Protein AF-A0A0G2AZ41-F1 (afdb_monomer_lite)

Secondary structure (DSSP, 8-state):
------HHHHHHHHHHHHHHT---SS---------S--PPPTTS---SEETTEE--EETTTEEEETTEEEES-SS-SSSEEESS-------SPPPPP-GGGTT-EEEEPPPTTS--EEEEEEE-TTS-EEEEEE-

Sequence (135 aa):
MRKAFSLKNLLVILAGALMLTAFSSASILRAATFDSDLVPAAANTYKIGVSAGDWQSINNLIFFASSNVGVGAPAPNQALEVNGGLRLNTNLPQPTCSALQRGTFWVAQAGGGFPDSVVVCYKNVLDQYLWAVIY

Foldseek 3Di:
DDPPDDVVVVVVVVVVVVVVVPPPDDDCPVDPPPPDDPDQDPVNPDDPADPVGDDQDDVCQWGDDPQAIEGVDSDDPDNYYYPDDDDADDPDPDDDQDPVQAQDWHWADDDPPDDIFIWGWHADPVRDTDIDTDD

Radius of gyration: 32.61 Å; chains: 1; bounding box: 58×29×115 Å

Structure (mmCIF, N/CA/C/O backbone):
data_AF-A0A0G2AZ41-F1
#
_entry.id   AF-A0A0G2AZ41-F1
#
loop_
_atom_site.group_PDB
_atom_site.id
_atom_site.type_symbol
_atom_site.label_atom_id
_atom_site.label_alt_id
_atom_site.label_comp_id
_atom_site.label_asym_id
_atom_site.label_entity_id
_atom_site.label_seq_id
_atom_site.pdbx_PDB_ins_code
_atom_site.Cartn_x
_atom_site.Cartn_y
_atom_site.Cartn_z
_atom_site.occupancy
_atom_site.B_iso_or_equiv
_atom_site.auth_seq_id
_atom_site.auth_comp_id
_atom_site.auth_asym_id
_atom_site.auth_atom_id
_atom_site.pdbx_PDB_model_num
ATOM 1 N N . MET A 1 1 ? 29.938 9.321 -89.574 1.00 42.44 1 MET A N 1
ATOM 2 C CA . MET A 1 1 ? 30.553 10.183 -88.538 1.00 42.44 1 MET A CA 1
ATOM 3 C C . MET A 1 1 ? 29.971 9.796 -87.181 1.00 42.44 1 MET A C 1
ATOM 5 O O . MET A 1 1 ? 28.819 10.108 -86.913 1.00 42.44 1 MET A O 1
ATOM 9 N N . ARG A 1 2 ? 30.697 9.011 -86.371 1.00 45.09 2 ARG A N 1
ATOM 10 C CA . ARG A 1 2 ? 30.234 8.578 -85.039 1.00 45.09 2 ARG A CA 1
ATOM 11 C C . ARG A 1 2 ? 30.506 9.717 -84.051 1.00 45.09 2 ARG A C 1
ATOM 13 O O . ARG A 1 2 ? 31.665 10.036 -83.812 1.00 45.09 2 ARG A O 1
ATOM 20 N N . LYS A 1 3 ? 29.457 10.366 -83.533 1.00 45.69 3 LYS A N 1
ATOM 21 C CA . LYS A 1 3 ? 29.582 11.378 -82.472 1.00 45.69 3 LYS A CA 1
ATOM 22 C C . LYS A 1 3 ? 30.170 10.693 -81.235 1.00 45.69 3 LYS A C 1
ATOM 24 O O . LYS A 1 3 ? 29.514 9.842 -80.642 1.00 45.69 3 LYS A O 1
ATOM 29 N N . ALA A 1 4 ? 31.412 11.023 -80.892 1.00 48.84 4 ALA A N 1
ATOM 30 C CA . ALA A 1 4 ? 32.051 10.556 -79.671 1.00 48.84 4 ALA A CA 1
ATOM 31 C C . ALA A 1 4 ? 31.279 11.116 -78.468 1.00 48.84 4 ALA A C 1
ATOM 33 O O . ALA A 1 4 ? 31.186 12.330 -78.285 1.00 48.84 4 ALA A O 1
ATOM 34 N N . PHE A 1 5 ? 30.674 10.229 -77.680 1.00 51.94 5 PHE A N 1
ATOM 35 C CA . PHE A 1 5 ? 30.021 10.585 -76.428 1.00 51.94 5 PHE A CA 1
ATOM 36 C C . PHE A 1 5 ? 31.121 10.966 -75.427 1.00 51.94 5 PHE A C 1
ATOM 38 O O . PHE A 1 5 ? 32.001 10.163 -75.130 1.00 51.94 5 PHE A O 1
ATOM 45 N N . SER A 1 6 ? 31.133 12.223 -74.984 1.00 56.72 6 SER A N 1
ATOM 46 C CA . SER A 1 6 ? 32.174 12.758 -74.100 1.00 56.72 6 SER A CA 1
ATOM 47 C C . SER A 1 6 ? 32.221 11.989 -72.777 1.00 56.72 6 SER A C 1
ATOM 49 O O . SER A 1 6 ? 31.184 11.786 -72.144 1.00 56.72 6 SER A O 1
ATOM 51 N N . LEU A 1 7 ? 33.426 11.626 -72.321 1.00 52.50 7 LEU A N 1
ATOM 52 C CA . LEU A 1 7 ? 33.680 10.951 -71.037 1.00 52.50 7 LEU A CA 1
ATOM 53 C C . LEU A 1 7 ? 33.039 11.689 -69.840 1.00 52.50 7 LEU A C 1
ATOM 55 O O . LEU A 1 7 ? 32.680 11.066 -68.845 1.00 52.50 7 LEU A O 1
ATOM 59 N N . LYS A 1 8 ? 32.832 13.010 -69.958 1.00 51.09 8 LYS A N 1
ATOM 60 C CA . LYS A 1 8 ? 32.143 13.835 -68.952 1.00 51.09 8 LYS A CA 1
ATOM 61 C C . LYS A 1 8 ? 30.660 13.471 -68.799 1.00 51.09 8 LYS A C 1
ATOM 63 O O . LYS A 1 8 ? 30.153 13.486 -67.685 1.00 51.09 8 LYS A O 1
ATOM 68 N N . ASN A 1 9 ? 29.984 13.080 -69.881 1.00 48.47 9 ASN A N 1
ATOM 69 C CA . ASN A 1 9 ? 28.581 12.651 -69.840 1.00 48.47 9 ASN A CA 1
ATOM 70 C C . ASN A 1 9 ? 28.444 11.228 -69.283 1.00 48.47 9 ASN A C 1
ATOM 72 O O . ASN A 1 9 ? 27.445 10.911 -68.646 1.00 48.47 9 ASN A O 1
ATOM 76 N N . LEU A 1 10 ? 29.462 10.384 -69.480 1.00 49.59 10 LEU A N 1
ATOM 77 C CA . LEU A 1 10 ? 29.518 9.038 -68.909 1.00 49.59 10 LEU A CA 1
ATOM 78 C C . LEU A 1 10 ? 29.688 9.082 -67.379 1.00 49.59 10 LEU A C 1
ATOM 80 O O . LEU A 1 10 ? 29.056 8.304 -66.672 1.00 49.59 10 LEU A O 1
ATOM 84 N N . LEU A 1 11 ? 30.466 10.044 -66.866 1.00 51.72 11 LEU A N 1
ATOM 85 C CA . LEU A 1 11 ? 30.670 10.241 -65.426 1.00 51.72 11 LEU A CA 1
ATOM 86 C C . LEU A 1 11 ? 29.379 10.665 -64.694 1.00 51.72 11 LEU A C 1
ATOM 88 O O . LEU A 1 11 ? 29.132 10.220 -63.577 1.00 51.72 11 LEU A O 1
ATOM 92 N N . VAL A 1 12 ? 28.531 11.481 -65.335 1.00 53.00 12 VAL A N 1
ATOM 93 C CA . VAL A 1 12 ? 27.235 11.926 -64.779 1.00 53.00 12 VAL A CA 1
ATOM 94 C C . VAL A 1 12 ? 26.206 10.790 -64.769 1.00 53.00 12 VAL A C 1
ATOM 96 O O . VAL A 1 12 ? 25.460 10.643 -63.803 1.00 53.00 12 VAL A O 1
ATOM 99 N N . ILE A 1 13 ? 26.200 9.941 -65.804 1.00 55.69 13 ILE A N 1
ATOM 100 C CA . ILE A 1 13 ? 25.320 8.763 -65.877 1.00 55.69 13 ILE A CA 1
ATOM 101 C C . ILE A 1 13 ? 25.744 7.700 -64.850 1.00 55.69 13 ILE A C 1
ATOM 103 O O . ILE A 1 13 ? 24.880 7.118 -64.197 1.00 55.69 13 ILE A O 1
ATOM 107 N N . LEU A 1 14 ? 27.053 7.488 -64.636 1.00 52.78 14 LEU A N 1
ATOM 108 C CA . LEU A 1 14 ? 27.540 6.585 -63.584 1.00 52.78 14 LEU A CA 1
ATOM 109 C C . LEU A 1 14 ? 27.262 7.119 -62.170 1.00 52.78 14 LEU A C 1
ATOM 111 O O . LEU A 1 14 ? 26.887 6.333 -61.306 1.00 52.78 14 LEU A O 1
ATOM 115 N N . ALA A 1 15 ? 27.386 8.429 -61.929 1.00 54.00 15 ALA A N 1
ATOM 116 C CA . ALA A 1 15 ? 27.053 9.026 -60.632 1.00 54.00 15 ALA A CA 1
ATOM 117 C C . ALA A 1 15 ? 25.545 8.941 -60.313 1.00 54.00 15 ALA A C 1
ATOM 119 O O . ALA A 1 15 ? 25.171 8.682 -59.170 1.00 54.00 15 ALA A O 1
ATOM 120 N N . GLY A 1 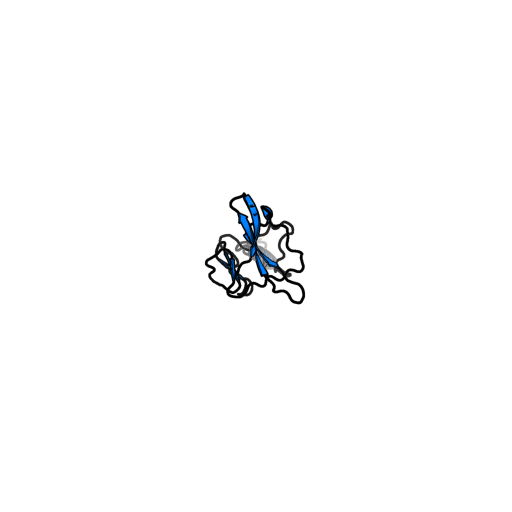16 ? 24.678 9.095 -61.324 1.00 49.00 16 GLY A N 1
ATOM 121 C CA . GLY A 1 16 ? 23.226 8.922 -61.183 1.00 49.00 16 GLY A CA 1
ATOM 122 C C . GLY A 1 16 ? 22.794 7.464 -60.979 1.00 49.00 16 GLY A C 1
ATOM 123 O O . GLY A 1 16 ? 21.893 7.197 -60.188 1.00 49.00 16 GLY A O 1
ATOM 124 N N . ALA A 1 17 ? 23.468 6.508 -61.629 1.00 50.25 17 ALA A N 1
ATOM 125 C CA . ALA A 1 17 ? 23.215 5.077 -61.445 1.00 50.25 17 ALA A CA 1
ATOM 126 C C . ALA A 1 17 ? 23.730 4.550 -60.091 1.00 50.25 17 ALA A C 1
ATOM 128 O O . ALA A 1 17 ? 23.074 3.711 -59.479 1.00 50.25 17 ALA A O 1
ATOM 129 N N . LEU A 1 18 ? 24.848 5.092 -59.586 1.00 46.53 18 LEU A N 1
ATOM 130 C CA . LEU A 1 18 ? 25.396 4.765 -58.262 1.00 46.53 18 LEU A CA 1
ATOM 131 C C . LEU A 1 18 ? 24.487 5.255 -57.116 1.00 46.53 18 LEU A C 1
ATOM 133 O O . LEU A 1 18 ? 24.434 4.632 -56.058 1.00 46.53 18 LEU A O 1
ATOM 137 N N . MET A 1 19 ? 23.720 6.326 -57.348 1.00 51.72 19 MET A N 1
ATOM 138 C CA . MET A 1 19 ? 22.670 6.811 -56.440 1.00 51.72 19 MET A CA 1
ATOM 139 C C . MET A 1 19 ? 21.404 5.932 -56.445 1.00 51.72 19 MET A C 1
ATOM 141 O O . MET A 1 19 ? 20.685 5.908 -55.450 1.00 51.72 19 MET A O 1
ATOM 145 N N . LEU A 1 20 ? 21.124 5.184 -57.522 1.00 46.72 20 LEU A N 1
ATOM 146 C CA . LEU A 1 20 ? 19.899 4.377 -57.653 1.00 46.72 20 LEU A CA 1
ATOM 147 C C . LEU A 1 20 ? 20.026 2.963 -57.053 1.00 46.72 20 LEU A C 1
ATOM 149 O O . LEU A 1 20 ? 19.019 2.319 -56.770 1.00 46.72 20 LEU A O 1
ATOM 153 N N . THR A 1 21 ? 21.247 2.486 -56.795 1.00 46.34 21 THR A N 1
ATOM 154 C CA . THR A 1 21 ? 21.508 1.185 -56.147 1.00 46.34 21 THR A CA 1
ATOM 155 C C . THR A 1 21 ? 21.685 1.272 -54.627 1.00 46.34 21 THR A C 1
ATOM 157 O O . THR A 1 21 ? 21.918 0.253 -53.984 1.00 46.34 21 THR A O 1
ATOM 160 N N . ALA A 1 22 ? 21.556 2.465 -54.033 1.00 49.09 22 ALA A N 1
ATOM 161 C CA . ALA A 1 22 ? 21.658 2.680 -52.586 1.00 49.09 22 ALA A CA 1
ATOM 162 C C . ALA A 1 22 ? 20.310 2.584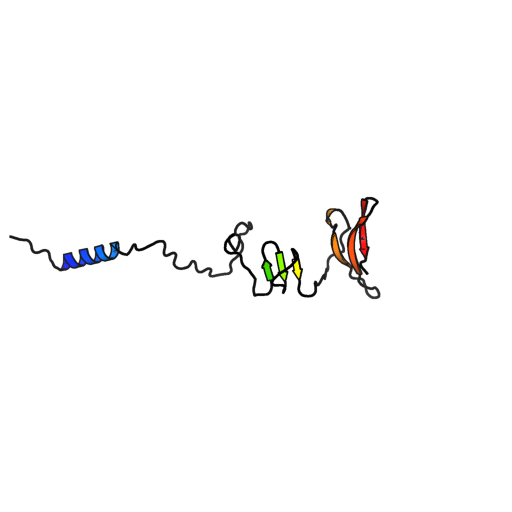 -51.842 1.00 49.09 22 ALA A C 1
ATOM 164 O O . ALA A 1 22 ? 20.238 2.882 -50.653 1.00 49.09 22 ALA A O 1
ATOM 165 N N . PHE A 1 23 ? 19.247 2.112 -52.500 1.00 51.12 23 PHE A N 1
ATOM 166 C CA . PHE A 1 23 ? 18.006 1.707 -51.831 1.00 51.12 23 PHE A CA 1
ATOM 167 C C . PHE A 1 23 ? 18.086 0.247 -51.367 1.00 51.12 23 PHE A C 1
ATOM 169 O O . PHE A 1 23 ? 17.171 -0.547 -51.580 1.00 51.12 23 PHE A O 1
ATOM 176 N N . SER A 1 24 ? 19.200 -0.140 -50.742 1.00 51.75 24 SER A N 1
ATOM 177 C CA . SER A 1 24 ? 19.247 -1.393 -50.000 1.00 51.75 24 SER A CA 1
ATOM 178 C C . SER A 1 24 ? 18.567 -1.167 -48.658 1.00 51.75 24 SER A C 1
ATOM 180 O O . SER A 1 24 ? 19.110 -0.486 -47.788 1.00 51.75 24 SER A O 1
ATOM 182 N N . SER A 1 25 ? 17.413 -1.811 -48.508 1.00 47.66 25 SER A N 1
ATOM 183 C CA . SER A 1 25 ? 16.733 -2.108 -47.245 1.00 47.66 25 SER A CA 1
ATOM 184 C C . SER A 1 25 ? 16.231 -0.906 -46.437 1.00 47.66 25 SER A C 1
ATOM 186 O O . SER A 1 25 ? 16.992 -0.130 -45.877 1.00 47.66 25 SER A O 1
ATOM 188 N N . ALA A 1 26 ? 14.903 -0.840 -46.340 1.00 52.97 26 ALA A N 1
ATOM 189 C CA . ALA A 1 26 ? 14.149 -0.499 -45.138 1.00 52.97 26 ALA A CA 1
ATOM 190 C C . ALA A 1 26 ? 14.720 0.617 -44.240 1.00 52.97 26 ALA A C 1
ATOM 192 O O . ALA A 1 26 ? 15.630 0.406 -43.444 1.00 52.97 26 ALA A O 1
ATOM 193 N N . SER A 1 27 ? 14.055 1.775 -44.292 1.00 50.47 27 SER A N 1
ATOM 194 C CA . SER A 1 27 ? 13.835 2.655 -43.135 1.00 50.47 27 SER A CA 1
ATOM 195 C C . SER A 1 27 ? 15.044 2.862 -42.219 1.00 50.47 27 SER A C 1
ATOM 197 O O . SER A 1 27 ? 15.080 2.346 -41.104 1.00 50.47 27 SER A O 1
ATOM 199 N N . ILE A 1 28 ? 15.993 3.709 -42.616 1.00 53.38 28 ILE A N 1
ATOM 200 C CA . ILE A 1 28 ? 16.918 4.287 -41.639 1.00 53.38 28 ILE A CA 1
ATOM 201 C C . ILE A 1 28 ? 16.251 5.473 -40.934 1.00 53.38 28 ILE A C 1
ATOM 203 O O . ILE A 1 28 ? 16.697 6.614 -41.039 1.00 53.38 28 ILE A O 1
ATOM 207 N N . LEU A 1 29 ? 15.196 5.197 -40.157 1.00 49.66 29 LEU A N 1
ATOM 208 C CA . LEU A 1 29 ? 14.945 5.990 -38.953 1.00 49.66 29 LEU A CA 1
ATOM 209 C C . LEU A 1 29 ? 16.179 5.757 -38.064 1.00 49.66 29 LEU A C 1
ATOM 211 O O . LEU A 1 29 ? 16.231 4.830 -37.258 1.00 49.66 29 LEU A O 1
ATOM 215 N N . ARG A 1 30 ? 17.258 6.501 -38.322 1.00 56.22 30 ARG A N 1
ATOM 216 C CA . ARG A 1 30 ? 18.482 6.432 -37.531 1.00 56.22 30 ARG A CA 1
ATOM 217 C C . ARG A 1 30 ? 18.165 7.069 -36.197 1.00 56.22 30 ARG A C 1
ATOM 219 O O . ARG A 1 30 ? 18.224 8.282 -36.103 1.00 56.22 30 ARG A O 1
ATOM 226 N N . ALA A 1 31 ? 17.800 6.216 -35.242 1.00 57.38 31 ALA A N 1
ATOM 227 C CA . ALA A 1 31 ? 17.479 6.538 -33.864 1.00 57.38 31 ALA A CA 1
ATOM 228 C C . ALA A 1 31 ? 16.518 7.730 -33.746 1.00 57.38 31 ALA A C 1
ATOM 230 O O . ALA A 1 31 ? 16.922 8.887 -33.804 1.00 57.38 31 ALA A O 1
ATOM 231 N N . ALA A 1 32 ? 15.246 7.463 -33.446 1.00 53.47 32 ALA A N 1
ATOM 232 C CA . ALA A 1 32 ? 14.602 8.383 -32.523 1.00 53.47 32 ALA A CA 1
ATOM 233 C C . ALA A 1 32 ? 15.497 8.369 -31.278 1.00 53.47 32 ALA A C 1
ATOM 235 O O . ALA A 1 32 ? 15.537 7.381 -30.544 1.00 53.47 32 ALA A O 1
ATOM 236 N N . THR A 1 33 ? 16.335 9.390 -31.121 1.00 60.22 33 THR A N 1
ATOM 237 C CA . THR A 1 33 ? 16.958 9.647 -29.838 1.00 60.22 33 THR A CA 1
ATOM 238 C C . THR A 1 33 ? 15.774 9.906 -28.926 1.00 60.22 33 THR A C 1
ATOM 240 O O . THR A 1 33 ? 15.081 10.909 -29.095 1.00 60.22 33 THR A O 1
ATOM 243 N N . PHE A 1 34 ? 15.473 8.974 -28.023 1.00 60.56 34 PHE A N 1
ATOM 244 C CA . PHE A 1 34 ? 14.653 9.287 -26.860 1.00 60.56 34 PHE A CA 1
ATOM 245 C C . PHE A 1 34 ? 15.516 10.206 -25.985 1.00 60.56 34 PHE A C 1
ATOM 247 O O . PHE A 1 34 ? 16.126 9.774 -25.014 1.00 60.56 34 PHE A O 1
ATOM 254 N N . ASP A 1 35 ? 15.707 11.434 -26.467 1.00 70.94 35 ASP A N 1
ATOM 255 C CA . ASP A 1 35 ? 16.368 12.523 -25.776 1.00 70.94 35 ASP A CA 1
ATOM 256 C C . ASP A 1 35 ? 15.265 13.297 -25.060 1.00 70.94 35 ASP A C 1
ATOM 258 O O . ASP A 1 35 ? 14.264 13.681 -25.671 1.00 70.94 35 ASP A O 1
ATOM 262 N N . SER A 1 36 ? 15.453 13.460 -23.757 1.00 57.31 36 SER A N 1
ATOM 263 C CA . SER A 1 36 ? 14.473 13.728 -22.701 1.00 57.31 36 SER A CA 1
ATOM 264 C C . SER A 1 36 ? 13.544 12.552 -22.367 1.00 57.31 36 SER A C 1
ATOM 266 O O . SER A 1 36 ? 12.886 11.983 -23.231 1.00 57.31 36 SER A O 1
ATOM 268 N N . ASP A 1 37 ? 13.585 12.172 -21.086 1.00 61.25 37 ASP A N 1
ATOM 269 C CA . ASP A 1 37 ? 12.777 11.201 -20.346 1.00 61.25 37 ASP A CA 1
ATOM 270 C C . ASP A 1 37 ? 11.590 10.585 -21.100 1.00 61.25 37 ASP A C 1
ATOM 272 O O . ASP A 1 37 ? 10.745 11.278 -21.659 1.00 61.25 37 ASP A O 1
ATOM 276 N N . LEU A 1 38 ? 11.463 9.257 -21.052 1.00 72.69 38 LEU A N 1
ATOM 277 C CA . LEU A 1 38 ? 10.291 8.550 -21.564 1.00 72.69 38 LEU A CA 1
ATOM 278 C C . LEU A 1 38 ? 9.049 8.938 -20.726 1.00 72.69 38 LEU A C 1
ATOM 280 O O . LEU A 1 38 ? 8.708 8.272 -19.751 1.00 72.69 38 LEU A O 1
ATOM 284 N N . VAL A 1 39 ? 8.399 10.057 -21.065 1.00 66.19 39 VAL A N 1
ATOM 285 C CA . VAL A 1 39 ? 7.235 10.579 -20.336 1.00 66.19 39 VAL A CA 1
ATOM 286 C C . VAL A 1 39 ? 5.987 9.792 -20.755 1.00 66.19 39 VAL A C 1
ATOM 288 O O . VAL A 1 39 ? 5.727 9.657 -21.955 1.00 66.19 39 VAL A O 1
ATOM 291 N N . PRO A 1 40 ? 5.178 9.267 -19.815 1.00 62.28 40 PRO A N 1
ATOM 292 C CA . PRO A 1 40 ? 3.916 8.631 -20.169 1.00 62.28 40 PRO A CA 1
ATOM 293 C C . PRO A 1 40 ? 2.980 9.642 -20.847 1.00 62.28 40 PRO A C 1
ATOM 295 O O . PRO A 1 40 ? 2.894 10.804 -20.449 1.00 62.28 40 PRO A O 1
ATOM 298 N N . ALA A 1 41 ? 2.251 9.198 -21.873 1.00 60.75 41 ALA A N 1
ATOM 299 C CA . ALA A 1 41 ? 1.234 10.025 -22.517 1.00 60.75 41 ALA A CA 1
ATOM 300 C C . ALA A 1 41 ? 0.196 10.497 -21.481 1.00 60.75 41 ALA A C 1
ATOM 302 O O . ALA A 1 41 ? -0.211 9.713 -20.626 1.00 60.75 41 ALA A O 1
ATOM 303 N N . ALA A 1 42 ? -0.300 11.735 -21.595 1.00 60.06 42 ALA A N 1
ATOM 304 C CA . ALA A 1 42 ? -1.247 12.329 -20.636 1.00 60.06 42 ALA A CA 1
ATOM 305 C C . ALA A 1 42 ? -2.540 11.509 -20.418 1.00 60.06 42 ALA A C 1
ATOM 307 O O . ALA A 1 42 ? -3.211 11.665 -19.404 1.00 60.06 42 ALA A O 1
ATOM 308 N N . ALA A 1 43 ? -2.881 10.624 -21.360 1.00 66.44 43 ALA A N 1
ATOM 309 C CA . ALA A 1 43 ? -4.026 9.719 -21.287 1.00 66.44 43 ALA A CA 1
ATOM 310 C C . ALA A 1 43 ? -3.654 8.256 -20.948 1.00 66.44 43 ALA A C 1
ATOM 312 O O . ALA A 1 43 ? -4.472 7.363 -21.149 1.00 66.44 43 ALA A O 1
ATOM 313 N N . ASN A 1 44 ? -2.431 7.983 -20.469 1.00 57.53 44 ASN A N 1
ATO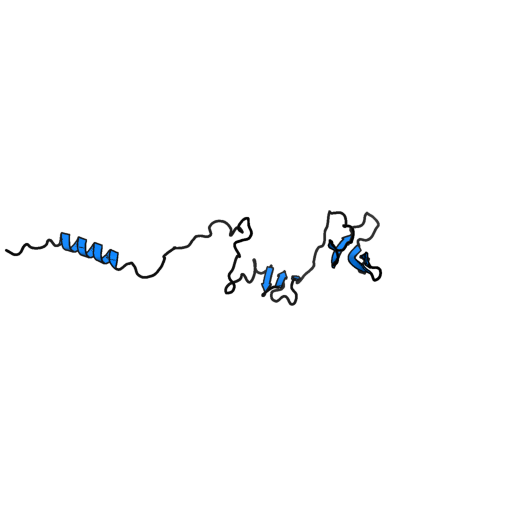M 314 C CA . ASN A 1 44 ? -1.916 6.636 -20.169 1.00 57.53 44 ASN A CA 1
ATOM 315 C C . ASN A 1 44 ? -1.998 5.642 -21.348 1.00 57.53 44 ASN A C 1
ATOM 317 O O . ASN A 1 44 ? -2.051 4.428 -21.158 1.00 57.53 44 ASN A O 1
ATOM 321 N N . THR A 1 45 ? -2.017 6.141 -22.584 1.00 55.38 45 THR A N 1
ATOM 322 C CA . THR A 1 45 ? -2.219 5.330 -23.796 1.00 55.38 45 THR A CA 1
ATOM 323 C C . THR A 1 45 ? -0.953 4.635 -24.288 1.00 55.38 45 THR A C 1
ATOM 325 O O . THR A 1 45 ? -1.046 3.695 -25.075 1.00 55.38 45 THR A O 1
ATOM 328 N N . TYR A 1 46 ? 0.226 5.075 -23.839 1.00 59.66 46 TYR A N 1
ATOM 329 C CA . TYR A 1 46 ? 1.505 4.496 -24.241 1.00 59.66 46 TYR A CA 1
ATOM 330 C C . TYR A 1 46 ? 2.040 3.579 -23.141 1.00 59.66 46 TYR A C 1
ATOM 332 O O . TYR A 1 46 ? 2.499 4.043 -22.097 1.00 59.66 46 TYR A O 1
ATOM 340 N N . LYS A 1 47 ? 1.959 2.265 -23.369 1.00 62.78 47 LYS A N 1
ATOM 341 C CA . LYS A 1 47 ? 2.622 1.275 -22.518 1.00 62.78 47 LYS A CA 1
ATOM 342 C C . LYS A 1 47 ? 4.120 1.312 -22.806 1.00 62.78 47 LYS A C 1
ATOM 344 O O . LYS A 1 47 ? 4.531 1.311 -23.963 1.00 62.78 47 LYS A O 1
ATOM 349 N N . ILE A 1 48 ? 4.930 1.332 -21.755 1.00 69.06 48 ILE A N 1
ATOM 350 C CA . ILE A 1 48 ? 6.378 1.190 -21.877 1.00 69.06 48 ILE A CA 1
ATOM 351 C C . ILE A 1 48 ? 6.673 -0.315 -21.900 1.00 69.06 48 ILE A C 1
ATOM 353 O O . ILE A 1 48 ? 6.741 -0.960 -20.859 1.00 69.06 48 ILE A O 1
ATOM 357 N N . GLY A 1 49 ? 6.769 -0.873 -23.105 1.00 64.19 49 GLY A N 1
ATOM 358 C CA . GLY A 1 49 ? 6.899 -2.311 -23.342 1.00 64.19 49 GLY A CA 1
ATOM 359 C C . GLY A 1 49 ? 5.816 -2.851 -24.277 1.00 64.19 49 GLY A C 1
ATOM 360 O O . GLY A 1 49 ? 4.797 -2.206 -24.533 1.00 64.19 49 GLY A O 1
ATOM 361 N N . VAL A 1 50 ? 6.059 -4.036 -24.823 1.00 62.41 50 VAL A N 1
ATOM 362 C CA . VAL A 1 50 ? 5.111 -4.810 -25.637 1.00 62.41 50 VAL A CA 1
ATOM 363 C C . VAL A 1 50 ? 4.999 -6.206 -25.039 1.00 62.41 50 VAL A C 1
ATOM 365 O O . VAL A 1 50 ? 5.913 -6.645 -24.364 1.00 62.41 50 VAL A O 1
ATOM 368 N N . SER A 1 51 ? 3.950 -6.967 -25.363 1.00 61.12 51 SER A N 1
ATOM 369 C CA . SER A 1 51 ? 3.770 -8.347 -24.860 1.00 61.12 51 SER A CA 1
ATOM 370 C C . SER A 1 51 ? 4.983 -9.280 -25.071 1.00 61.12 51 SER A C 1
ATOM 372 O O . SER A 1 51 ? 5.066 -10.309 -24.408 1.00 61.12 51 SER A O 1
ATOM 374 N N . ALA A 1 52 ? 5.894 -8.954 -25.993 1.00 66.69 52 ALA A N 1
ATOM 375 C CA . ALA A 1 52 ? 7.135 -9.687 -26.260 1.00 66.69 52 ALA A CA 1
ATOM 376 C C . ALA A 1 52 ? 8.403 -9.023 -25.669 1.00 66.69 52 ALA A C 1
ATOM 378 O O . ALA A 1 52 ? 9.514 -9.472 -25.935 1.00 66.69 52 ALA A O 1
ATOM 379 N N . GLY A 1 53 ? 8.255 -7.939 -24.909 1.00 63.41 53 GLY A N 1
ATOM 380 C CA . GLY A 1 53 ? 9.331 -7.093 -24.405 1.00 63.41 53 GLY A CA 1
ATOM 381 C C . GLY A 1 53 ? 8.800 -6.105 -23.371 1.00 63.41 53 GLY A C 1
ATOM 382 O O . GLY A 1 53 ? 8.589 -4.933 -23.682 1.00 63.41 53 GLY A O 1
ATOM 383 N N . ASP A 1 54 ? 8.580 -6.597 -22.156 1.00 71.75 54 ASP A N 1
ATOM 384 C CA . ASP A 1 54 ? 8.239 -5.781 -20.995 1.00 71.75 54 ASP A CA 1
ATOM 385 C C . ASP A 1 54 ? 9.505 -5.424 -20.208 1.00 71.75 54 ASP A C 1
ATOM 387 O O . ASP A 1 54 ? 10.507 -6.149 -20.219 1.00 71.75 54 ASP A O 1
ATOM 391 N N . TRP A 1 55 ? 9.469 -4.297 -19.502 1.00 75.75 55 TRP A N 1
ATOM 392 C CA . TRP A 1 55 ? 10.545 -3.933 -18.587 1.00 75.75 55 TRP A CA 1
ATOM 393 C C . TRP A 1 55 ? 10.544 -4.887 -17.397 1.00 75.75 55 TRP A C 1
ATOM 395 O O . TRP A 1 55 ? 9.576 -4.944 -16.650 1.00 75.75 55 TRP A O 1
ATOM 405 N N . GLN A 1 56 ? 11.641 -5.614 -17.197 1.00 81.62 56 GLN A N 1
ATOM 406 C CA . GLN A 1 56 ? 11.767 -6.549 -16.074 1.00 81.62 56 GLN A CA 1
ATOM 407 C C . GLN A 1 56 ? 12.054 -5.838 -14.747 1.00 81.62 56 GLN A C 1
ATOM 409 O O . GLN A 1 56 ? 11.707 -6.351 -13.684 1.00 81.62 56 GLN A O 1
ATOM 414 N N . SER A 1 57 ? 12.688 -4.659 -14.780 1.00 81.62 57 SER A N 1
ATOM 415 C CA . SER A 1 57 ? 12.909 -3.854 -13.578 1.00 81.62 57 SER A CA 1
ATOM 416 C C . SER A 1 57 ? 13.123 -2.365 -13.858 1.00 81.62 57 SER A C 1
ATOM 418 O O . SER A 1 57 ? 13.485 -1.973 -14.967 1.00 81.62 57 SER A O 1
ATOM 420 N N . ILE A 1 58 ? 12.949 -1.543 -12.820 1.00 86.19 58 ILE A N 1
ATOM 421 C CA . ILE A 1 58 ? 13.428 -0.158 -12.745 1.00 86.19 58 ILE A CA 1
ATOM 422 C C . ILE A 1 58 ? 14.594 -0.136 -11.757 1.00 86.19 58 ILE A C 1
ATOM 424 O O . ILE A 1 58 ? 14.412 -0.434 -10.572 1.00 86.19 58 ILE A O 1
ATOM 428 N N . ASN A 1 59 ? 15.789 0.209 -12.247 1.00 85.38 59 ASN A N 1
ATOM 429 C CA . ASN A 1 59 ? 17.022 0.327 -11.457 1.00 85.38 59 ASN A CA 1
ATOM 430 C C . ASN A 1 59 ? 17.326 -0.891 -10.565 1.00 85.38 59 ASN A C 1
ATOM 432 O O . ASN A 1 59 ? 17.915 -0.739 -9.498 1.00 85.38 59 ASN A O 1
ATOM 436 N N . ASN A 1 60 ? 16.903 -2.094 -10.976 1.00 84.44 60 ASN A N 1
ATOM 437 C CA . ASN A 1 60 ? 17.084 -3.326 -10.206 1.00 84.44 60 ASN A CA 1
ATOM 438 C C . ASN A 1 60 ? 16.509 -3.261 -8.770 1.00 84.44 60 ASN A C 1
ATOM 440 O O . ASN A 1 60 ? 17.000 -3.936 -7.864 1.00 84.44 60 ASN A O 1
ATOM 444 N N . LEU A 1 61 ? 15.485 -2.420 -8.569 1.00 87.00 61 LEU A N 1
ATOM 445 C CA . LEU A 1 61 ? 14.818 -2.191 -7.286 1.00 87.00 61 LEU A CA 1
ATOM 446 C C . LEU A 1 61 ? 13.340 -2.575 -7.351 1.00 87.00 61 LEU A C 1
ATOM 448 O O . LEU A 1 61 ? 12.858 -3.313 -6.494 1.00 87.00 61 LEU A O 1
ATOM 452 N N . ILE A 1 62 ? 12.630 -2.072 -8.360 1.00 90.19 62 ILE A N 1
ATOM 453 C CA . ILE A 1 62 ? 11.247 -2.460 -8.642 1.00 90.19 62 ILE A CA 1
ATOM 454 C C . ILE A 1 62 ? 11.303 -3.497 -9.753 1.00 90.19 62 ILE A C 1
ATOM 456 O O . ILE A 1 62 ? 11.843 -3.201 -10.814 1.00 90.19 62 ILE A O 1
ATOM 460 N N . PHE A 1 63 ? 10.765 -4.685 -9.516 1.00 87.56 63 PHE A N 1
ATOM 461 C CA . PHE A 1 63 ? 10.744 -5.801 -10.454 1.00 87.56 63 PHE A CA 1
ATOM 462 C C . PHE A 1 63 ? 9.322 -6.058 -10.935 1.00 87.56 63 PHE A C 1
ATOM 464 O O . PHE A 1 63 ? 8.382 -6.018 -10.141 1.00 87.56 63 PHE A O 1
ATOM 471 N N . PHE A 1 64 ? 9.177 -6.360 -12.220 1.00 88.00 64 PHE A N 1
ATOM 472 C CA . PHE A 1 64 ? 7.912 -6.764 -12.821 1.00 88.00 64 PHE A CA 1
ATOM 473 C C . PHE A 1 64 ? 8.035 -8.210 -13.289 1.00 88.00 64 PHE A C 1
ATOM 475 O O . PHE A 1 64 ? 8.897 -8.541 -14.104 1.00 88.00 64 PHE A O 1
ATOM 482 N N . ALA A 1 65 ? 7.177 -9.077 -12.757 1.00 84.19 65 ALA A N 1
ATOM 483 C CA . ALA A 1 65 ? 7.153 -10.495 -13.092 1.00 84.19 65 ALA A CA 1
ATOM 484 C C . ALA A 1 65 ? 5.723 -10.895 -13.454 1.00 84.19 65 ALA A C 1
ATOM 486 O O . ALA A 1 65 ? 4.883 -11.125 -12.583 1.00 84.19 65 ALA A O 1
ATOM 487 N N . SER A 1 66 ? 5.436 -10.977 -14.755 1.00 84.75 66 SER A N 1
ATOM 488 C CA . SER A 1 66 ? 4.070 -11.155 -15.264 1.00 84.75 66 SER A CA 1
ATOM 489 C C . SER A 1 66 ? 3.133 -10.053 -14.737 1.00 84.75 66 SER A C 1
ATOM 491 O O . SER A 1 66 ? 3.309 -8.889 -15.082 1.00 84.75 66 SER A O 1
ATOM 493 N N . SER A 1 67 ? 2.158 -10.393 -13.888 1.00 87.44 67 SER A N 1
ATOM 494 C CA . SER A 1 67 ? 1.223 -9.451 -13.258 1.00 87.44 67 SER A CA 1
ATOM 495 C C . SER A 1 67 ? 1.656 -8.966 -11.869 1.00 87.44 67 SER A C 1
ATOM 497 O O . SER A 1 67 ? 0.881 -8.277 -11.208 1.00 87.44 67 SER A O 1
ATOM 499 N N . ASN A 1 68 ? 2.845 -9.353 -11.400 1.00 93.31 68 ASN A N 1
ATOM 500 C CA . ASN A 1 68 ? 3.310 -9.082 -10.042 1.00 93.31 68 ASN A CA 1
ATOM 501 C C . ASN A 1 68 ? 4.351 -7.959 -10.019 1.00 93.31 68 ASN A C 1
ATOM 503 O O . ASN A 1 68 ? 5.158 -7.820 -10.942 1.00 93.31 68 ASN A O 1
ATOM 507 N N . VAL A 1 69 ? 4.367 -7.209 -8.917 1.00 95.06 69 VAL A N 1
ATOM 508 C CA . VAL A 1 69 ? 5.361 -6.179 -8.613 1.00 95.06 69 VAL A CA 1
ATOM 509 C C . VAL A 1 69 ? 6.154 -6.596 -7.377 1.00 95.06 69 VAL A C 1
ATOM 511 O O . VAL A 1 69 ? 5.591 -6.838 -6.311 1.00 95.06 69 VAL A O 1
ATOM 514 N N . GLY A 1 70 ? 7.474 -6.656 -7.514 1.00 96.00 70 GLY A N 1
ATOM 515 C CA . GLY A 1 70 ? 8.400 -6.883 -6.413 1.00 96.00 70 GLY A CA 1
ATOM 516 C C . GLY A 1 70 ? 9.180 -5.617 -6.066 1.00 96.00 70 GLY A C 1
ATOM 517 O O . GLY A 1 70 ? 9.677 -4.941 -6.961 1.00 96.00 70 GLY A O 1
ATOM 518 N N . VAL A 1 71 ? 9.345 -5.297 -4.782 1.00 96.81 71 VAL A N 1
ATOM 519 C CA . VAL A 1 71 ? 10.267 -4.247 -4.308 1.00 96.81 71 VAL A CA 1
ATOM 520 C C . VAL A 1 71 ? 11.413 -4.924 -3.566 1.00 96.81 71 VAL A C 1
ATOM 522 O O . VAL A 1 71 ? 11.208 -5.507 -2.503 1.00 96.81 71 VAL A O 1
ATOM 525 N N . GLY A 1 72 ? 12.608 -4.926 -4.162 1.00 94.62 72 GLY A N 1
ATOM 526 C CA . GLY A 1 72 ? 13.748 -5.723 -3.685 1.00 94.62 72 GLY A CA 1
ATOM 527 C C . GLY A 1 72 ? 13.543 -7.245 -3.797 1.00 94.62 72 GLY A C 1
ATOM 528 O O . GLY A 1 72 ? 14.369 -8.015 -3.307 1.00 94.62 72 GLY A O 1
ATOM 529 N N . ALA A 1 73 ? 12.448 -7.677 -4.428 1.00 96.69 73 ALA A N 1
ATOM 530 C CA . ALA A 1 73 ? 12.060 -9.067 -4.634 1.00 96.69 73 ALA A CA 1
ATOM 531 C C . ALA A 1 73 ? 12.041 -9.370 -6.147 1.00 96.69 73 ALA A C 1
ATOM 533 O O . ALA A 1 73 ? 11.084 -8.993 -6.819 1.00 96.69 73 ALA A O 1
ATOM 534 N N . PRO A 1 74 ? 13.075 -10.017 -6.715 1.00 91.56 74 PRO A N 1
ATOM 535 C CA . PRO A 1 74 ? 13.163 -10.242 -8.163 1.00 91.56 74 PRO A CA 1
ATOM 536 C C . PRO A 1 74 ? 12.189 -11.304 -8.695 1.00 91.56 74 PRO A C 1
ATOM 538 O O . PRO A 1 74 ? 11.889 -11.315 -9.884 1.00 91.56 74 PRO A O 1
ATOM 541 N N . ALA A 1 75 ? 11.686 -12.183 -7.825 1.00 93.94 75 ALA A N 1
ATOM 542 C CA . ALA A 1 75 ? 10.711 -13.221 -8.153 1.00 93.94 75 ALA A CA 1
ATOM 543 C C . ALA A 1 75 ? 9.554 -13.199 -7.132 1.00 93.94 75 ALA A C 1
ATOM 545 O O . ALA A 1 75 ? 9.512 -14.049 -6.243 1.00 93.94 75 ALA A O 1
ATOM 546 N N . PRO A 1 76 ? 8.652 -12.201 -7.206 1.00 96.31 76 PRO A N 1
ATOM 547 C CA . PRO A 1 76 ? 7.547 -12.057 -6.262 1.00 96.31 76 PRO A CA 1
ATOM 548 C C . PRO A 1 76 ? 6.520 -13.193 -6.414 1.00 96.31 7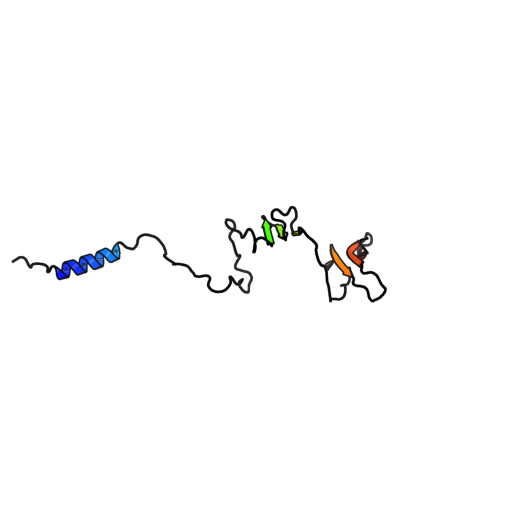6 PRO A C 1
ATOM 550 O O . PRO A 1 76 ? 6.033 -13.474 -7.513 1.00 96.31 76 PRO A O 1
ATOM 553 N N . ASN A 1 77 ? 6.147 -13.808 -5.293 1.00 96.25 77 ASN A N 1
ATOM 554 C CA . ASN A 1 77 ? 5.179 -14.907 -5.188 1.00 96.25 77 ASN A CA 1
ATOM 555 C C . ASN A 1 77 ? 3.730 -14.417 -5.032 1.00 96.25 77 ASN A C 1
ATOM 557 O O . ASN A 1 77 ? 2.795 -15.216 -5.049 1.00 96.25 77 ASN A O 1
ATOM 561 N N . GLN A 1 78 ? 3.541 -13.110 -4.849 1.00 96.62 78 GLN A N 1
ATOM 562 C CA . GLN A 1 78 ? 2.249 -12.436 -4.740 1.00 96.62 78 GLN A CA 1
ATOM 563 C C . GLN A 1 78 ? 2.216 -11.213 -5.657 1.00 96.62 78 GLN A C 1
ATOM 565 O O . GLN A 1 78 ? 3.255 -10.730 -6.103 1.00 96.62 78 GLN A O 1
ATOM 570 N N . ALA A 1 79 ? 1.016 -10.688 -5.913 1.00 96.06 79 ALA A N 1
ATOM 571 C CA . ALA A 1 79 ? 0.829 -9.521 -6.778 1.00 96.06 79 ALA A CA 1
ATOM 572 C C . ALA A 1 79 ? 1.665 -8.304 -6.341 1.00 96.06 79 ALA A C 1
ATOM 574 O O . ALA A 1 79 ? 2.150 -7.559 -7.188 1.00 96.06 79 ALA A O 1
ATOM 575 N N . LEU A 1 80 ? 1.865 -8.128 -5.032 1.00 96.56 80 LEU A N 1
ATOM 576 C CA . LEU A 1 80 ? 2.819 -7.186 -4.461 1.00 96.56 80 LEU A CA 1
ATOM 577 C C . LEU A 1 80 ? 3.648 -7.906 -3.396 1.00 96.56 80 LEU A C 1
ATOM 579 O O . LEU A 1 80 ? 3.085 -8.414 -2.427 1.00 96.56 80 LEU A O 1
ATOM 583 N N . GLU A 1 81 ? 4.969 -7.913 -3.552 1.00 97.56 81 GLU A N 1
ATOM 584 C CA . GLU A 1 81 ? 5.898 -8.449 -2.554 1.00 97.56 81 GLU A CA 1
ATOM 585 C C . GLU A 1 81 ? 7.021 -7.447 -2.285 1.00 97.56 81 GLU A C 1
ATOM 587 O O . GLU A 1 81 ? 7.650 -6.924 -3.204 1.00 97.56 81 GLU A O 1
ATOM 592 N N . VAL A 1 82 ? 7.278 -7.169 -1.010 1.00 97.19 82 VAL A N 1
ATOM 593 C CA . VAL A 1 82 ? 8.353 -6.275 -0.577 1.00 97.19 82 VAL A CA 1
ATOM 594 C C . VAL A 1 82 ? 9.342 -7.103 0.229 1.00 97.19 82 VAL A C 1
ATOM 596 O O . VAL A 1 82 ? 9.001 -7.606 1.296 1.00 97.19 82 VAL A O 1
ATOM 599 N N . ASN A 1 83 ? 10.574 -7.225 -0.259 1.00 96.56 83 ASN A N 1
ATOM 600 C CA . ASN A 1 83 ? 11.671 -7.819 0.500 1.00 96.56 83 ASN A CA 1
ATOM 601 C C . ASN A 1 83 ? 12.241 -6.768 1.467 1.00 96.56 83 ASN A C 1
ATOM 603 O O . ASN A 1 83 ? 13.292 -6.171 1.229 1.00 96.56 83 ASN A O 1
ATOM 607 N N . GLY A 1 84 ? 11.469 -6.458 2.510 1.00 95.56 84 GLY A N 1
ATOM 608 C CA . GLY A 1 84 ? 11.755 -5.387 3.460 1.00 95.56 84 GLY A CA 1
ATOM 609 C C . GLY A 1 84 ? 10.515 -4.952 4.243 1.00 95.56 84 GLY A C 1
ATOM 610 O O . GLY A 1 84 ? 9.505 -5.650 4.282 1.00 95.56 84 GLY A O 1
ATOM 611 N N . GLY A 1 85 ? 10.593 -3.785 4.883 1.00 93.44 85 GLY A N 1
ATOM 612 C CA . GLY A 1 85 ? 9.482 -3.215 5.649 1.00 93.44 85 GLY A CA 1
ATOM 613 C C . GLY A 1 85 ? 8.566 -2.316 4.813 1.00 93.44 85 GLY A C 1
ATOM 614 O O . GLY A 1 85 ? 9.030 -1.582 3.941 1.00 93.44 85 GLY A O 1
ATOM 615 N N . LEU A 1 86 ? 7.271 -2.313 5.140 1.00 94.00 86 LEU A N 1
ATOM 616 C CA . LEU A 1 86 ? 6.302 -1.337 4.642 1.00 94.00 86 LEU A CA 1
ATOM 617 C C . LEU A 1 86 ? 6.102 -0.234 5.688 1.00 94.00 86 LEU A C 1
ATOM 619 O O . LEU A 1 86 ? 5.609 -0.490 6.784 1.00 94.00 86 LEU A O 1
ATOM 623 N N . ARG A 1 87 ? 6.456 1.008 5.350 1.00 93.31 87 ARG A N 1
ATOM 624 C CA . ARG A 1 87 ? 6.177 2.163 6.212 1.00 93.31 87 ARG A CA 1
ATOM 625 C C . ARG A 1 87 ? 4.800 2.739 5.891 1.00 93.31 87 ARG A C 1
ATOM 627 O O . ARG A 1 87 ? 4.616 3.347 4.841 1.00 93.31 87 ARG A O 1
ATOM 634 N N . LEU A 1 88 ? 3.868 2.626 6.833 1.00 92.75 88 LEU A N 1
ATOM 635 C CA . LEU A 1 88 ? 2.563 3.289 6.790 1.00 92.75 88 LEU A CA 1
ATOM 636 C C . LEU A 1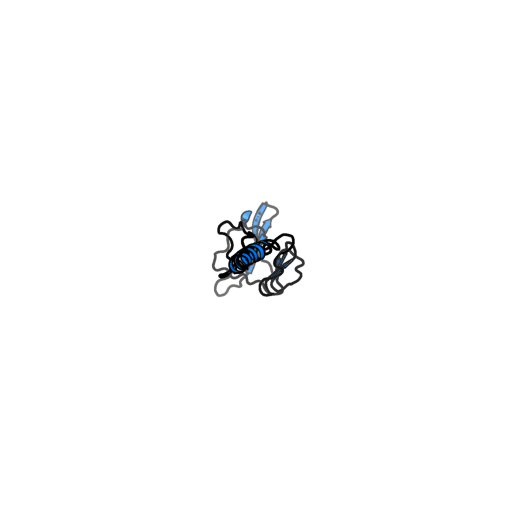 88 ? 2.604 4.533 7.687 1.00 92.75 88 LEU A C 1
ATOM 638 O O . LEU A 1 88 ? 2.384 4.449 8.890 1.00 92.75 88 LEU A O 1
ATOM 642 N N . ASN A 1 89 ? 2.947 5.688 7.111 1.00 89.19 89 ASN A N 1
ATOM 643 C CA . ASN A 1 89 ? 3.012 6.962 7.830 1.00 89.19 89 ASN A CA 1
ATOM 644 C C . ASN A 1 89 ? 2.014 7.947 7.221 1.00 89.19 89 ASN A C 1
ATOM 646 O O . ASN A 1 89 ? 2.264 8.500 6.151 1.00 89.19 89 ASN A O 1
ATOM 650 N N . THR A 1 90 ? 0.881 8.129 7.886 1.00 84.00 90 THR A N 1
ATOM 651 C CA . THR A 1 90 ? -0.232 8.942 7.398 1.00 84.00 90 THR A CA 1
ATOM 652 C C . THR A 1 90 ? -0.376 10.201 8.241 1.00 84.00 90 THR A C 1
ATOM 654 O O . THR A 1 90 ? -0.493 10.124 9.456 1.00 84.00 90 THR A O 1
ATOM 657 N N . ASN A 1 91 ? -0.417 11.356 7.575 1.00 85.19 91 ASN A N 1
ATOM 658 C CA . ASN A 1 91 ? -0.798 12.633 8.188 1.00 85.19 91 ASN A CA 1
ATOM 659 C C . ASN A 1 91 ? -2.301 12.919 8.019 1.00 85.19 91 ASN A C 1
ATOM 661 O O . ASN A 1 91 ? -2.783 13.980 8.411 1.00 85.19 91 ASN A O 1
ATOM 665 N N . LEU A 1 92 ? -3.032 12.009 7.367 1.00 89.31 92 LEU A N 1
ATOM 666 C CA . LEU A 1 92 ? -4.470 12.115 7.170 1.00 89.31 92 LEU A CA 1
ATOM 667 C C . LEU A 1 92 ? -5.204 11.479 8.356 1.00 89.31 92 LEU A C 1
ATOM 669 O O . LEU A 1 92 ? -4.728 10.472 8.888 1.00 89.31 92 LEU A O 1
ATOM 673 N N . PRO A 1 93 ? -6.379 12.006 8.743 1.00 90.12 93 PRO A N 1
ATOM 674 C CA . PRO A 1 93 ? -7.246 11.333 9.698 1.00 90.12 93 PRO A CA 1
ATOM 675 C C . PRO A 1 93 ? -7.628 9.938 9.197 1.00 90.12 93 PRO A C 1
ATOM 677 O O . PRO A 1 93 ? -7.889 9.748 8.007 1.00 90.12 93 PRO A O 1
ATOM 680 N N . GLN A 1 94 ? -7.697 8.971 10.112 1.00 93.25 94 GLN A N 1
ATOM 681 C CA . GLN A 1 94 ? -8.195 7.637 9.794 1.00 93.25 94 GLN A CA 1
ATOM 682 C C . GLN A 1 94 ? -9.624 7.730 9.234 1.00 93.25 94 GLN A C 1
ATOM 684 O O . GLN A 1 94 ? -10.491 8.310 9.894 1.00 93.25 94 GLN A O 1
ATOM 689 N N . PRO A 1 95 ? -9.905 7.178 8.038 1.00 94.38 95 PRO A N 1
ATOM 690 C CA . PRO A 1 95 ? -11.235 7.268 7.454 1.00 94.38 95 PRO A CA 1
ATOM 691 C C . PRO A 1 95 ? -12.243 6.398 8.217 1.00 94.38 95 PRO A C 1
ATOM 693 O O . PRO A 1 95 ? -11.889 5.423 8.888 1.00 94.38 95 PRO A O 1
ATOM 696 N N . THR A 1 96 ? -13.533 6.705 8.073 1.00 96.00 96 THR A N 1
ATOM 697 C CA . THR A 1 96 ? -14.605 5.810 8.526 1.00 96.00 96 THR A CA 1
ATOM 698 C C . THR A 1 96 ? -14.489 4.472 7.797 1.00 96.00 96 THR A C 1
ATOM 700 O O . THR A 1 96 ? -14.418 4.438 6.569 1.00 96.00 96 THR A O 1
ATOM 703 N N . CYS A 1 97 ? -14.478 3.362 8.538 1.00 97.62 97 CYS A N 1
ATOM 704 C CA . CYS A 1 97 ? -14.517 2.040 7.921 1.00 97.62 97 CYS A CA 1
ATOM 705 C C . CYS A 1 97 ? -15.891 1.832 7.272 1.00 97.62 97 CYS A C 1
ATOM 707 O O . CYS A 1 97 ? -16.923 1.922 7.934 1.00 97.62 97 CYS A O 1
ATOM 709 N N . SER A 1 98 ? -15.897 1.577 5.966 1.00 97.88 98 SER A N 1
ATOM 710 C CA . SER A 1 98 ? -17.097 1.302 5.176 1.00 97.88 98 SER A CA 1
ATOM 711 C C . SER A 1 98 ? -16.792 0.251 4.106 1.00 97.88 98 SER A C 1
ATOM 713 O O . SER A 1 98 ? -15.667 -0.245 4.009 1.00 97.88 98 SER A O 1
ATOM 715 N N . ALA A 1 99 ? -17.772 -0.061 3.257 1.00 97.25 99 ALA A N 1
ATOM 716 C CA . ALA A 1 99 ? -17.571 -0.939 2.107 1.00 97.25 99 ALA A CA 1
ATOM 717 C C . ALA A 1 99 ? -16.401 -0.505 1.202 1.00 97.25 99 ALA A C 1
ATOM 719 O O . ALA A 1 99 ? -15.726 -1.371 0.654 1.00 97.25 99 ALA A O 1
ATOM 720 N N . LEU A 1 100 ? -16.139 0.803 1.082 1.00 97.06 100 LEU A N 1
ATOM 721 C CA . LEU A 1 100 ? -15.083 1.348 0.219 1.00 97.06 100 LEU A CA 1
ATOM 722 C C . LEU A 1 100 ? -13.668 1.173 0.790 1.00 97.06 100 LEU A C 1
ATOM 724 O O . LEU A 1 100 ? -12.712 1.107 0.026 1.00 97.06 100 LEU A O 1
ATOM 728 N N . GLN A 1 101 ? -13.526 1.107 2.115 1.00 96.44 101 GLN A N 1
ATOM 729 C CA . GLN A 1 101 ? -12.235 0.988 2.808 1.00 96.44 101 GLN A CA 1
ATOM 730 C C . GLN A 1 101 ? -11.987 -0.430 3.341 1.00 96.44 101 GLN A C 1
ATOM 732 O O . GLN A 1 101 ? -11.025 -0.668 4.070 1.00 96.44 101 GLN A O 1
ATOM 737 N N . ARG A 1 102 ? -12.858 -1.396 3.025 1.00 97.25 102 ARG A N 1
ATOM 738 C CA . ARG A 1 102 ? -12.717 -2.777 3.500 1.00 97.25 102 ARG A CA 1
ATOM 739 C C . ARG A 1 102 ? -11.390 -3.379 3.019 1.00 97.25 102 ARG A C 1
ATOM 741 O O . ARG A 1 102 ? -11.075 -3.325 1.837 1.00 97.25 102 ARG A O 1
ATOM 748 N N . GLY A 1 103 ? -10.653 -4.007 3.934 1.00 96.88 103 GLY A N 1
ATOM 749 C CA . GLY A 1 103 ? -9.349 -4.624 3.673 1.00 96.88 103 GLY A CA 1
ATOM 750 C C . GLY A 1 103 ? -8.167 -3.655 3.747 1.00 96.88 103 GLY A C 1
ATOM 751 O O . GLY A 1 103 ? -7.026 -4.084 3.606 1.00 96.88 103 GLY A O 1
ATOM 752 N N . THR A 1 104 ? -8.405 -2.363 3.992 1.00 96.00 104 THR A N 1
ATOM 753 C CA . THR A 1 104 ? -7.329 -1.388 4.188 1.00 96.00 104 THR A CA 1
ATOM 754 C C . THR A 1 104 ? -6.641 -1.613 5.531 1.00 96.00 104 THR A C 1
ATOM 756 O O . THR A 1 104 ? -7.300 -1.591 6.570 1.00 96.00 104 THR A O 1
ATOM 759 N N . PHE A 1 105 ? -5.318 -1.783 5.500 1.00 95.38 105 PHE A N 1
ATOM 760 C CA . PHE A 1 105 ? -4.451 -1.671 6.672 1.00 95.38 105 PHE A CA 1
ATOM 761 C C . PHE A 1 105 ? -4.128 -0.200 6.936 1.00 95.38 105 PHE A C 1
ATOM 763 O O . PHE A 1 105 ? -3.879 0.566 6.003 1.00 95.38 105 PHE A O 1
ATOM 770 N N . TRP A 1 106 ? -4.109 0.192 8.204 1.00 95.31 106 TRP A N 1
ATOM 771 C CA . TRP A 1 106 ? -3.868 1.566 8.621 1.00 95.31 106 TRP A CA 1
ATOM 772 C C . TRP A 1 106 ? -3.053 1.606 9.912 1.00 95.31 106 TRP A C 1
ATOM 774 O O . TRP A 1 106 ? -3.215 0.745 10.773 1.00 95.31 106 TRP A O 1
ATOM 784 N N . VAL A 1 107 ? -2.197 2.618 10.054 1.00 94.12 107 VAL A N 1
ATOM 785 C CA . VAL A 1 107 ? -1.535 2.937 11.325 1.00 94.12 107 VAL A CA 1
ATOM 786 C C . VAL A 1 107 ? -2.236 4.148 11.920 1.00 94.12 107 VAL A C 1
ATOM 788 O O . VAL A 1 107 ? -2.163 5.249 11.372 1.00 94.12 107 VAL A O 1
ATOM 791 N N . ALA A 1 108 ? -2.942 3.934 13.025 1.00 90.94 108 ALA A N 1
ATOM 792 C CA . ALA A 1 108 ? -3.531 5.001 13.812 1.00 90.94 108 ALA A CA 1
ATOM 793 C C . ALA A 1 108 ? -2.467 5.532 14.775 1.00 90.94 108 ALA A C 1
ATOM 795 O O . ALA A 1 108 ? -2.117 4.866 15.752 1.00 90.94 108 ALA A O 1
ATOM 796 N N . GLN A 1 109 ? -1.939 6.712 14.453 1.00 90.31 109 GLN A N 1
ATOM 797 C CA . GLN A 1 109 ? -0.965 7.405 15.287 1.00 90.31 109 GLN A CA 1
ATOM 798 C C . GLN A 1 109 ? -1.671 8.018 16.486 1.00 90.31 109 GLN A C 1
ATOM 800 O O . GLN A 1 109 ? -2.655 8.750 16.331 1.00 90.31 109 GLN A O 1
ATOM 805 N N . ALA A 1 110 ? -1.182 7.702 17.674 1.00 86.06 110 ALA A N 1
ATOM 806 C CA . ALA A 1 110 ? -1.752 8.189 18.907 1.00 86.06 110 ALA A CA 1
ATOM 807 C C . ALA A 1 110 ? -1.048 9.472 19.373 1.00 86.06 110 ALA A C 1
ATOM 809 O O . ALA A 1 110 ? 0.085 9.782 19.004 1.00 86.06 110 ALA A O 1
ATOM 810 N N . GLY A 1 111 ? -1.757 10.259 20.183 1.00 84.81 111 GLY A N 1
ATOM 811 C CA . GLY A 1 111 ? -1.174 11.426 20.840 1.00 84.81 111 GLY A CA 1
ATOM 812 C C . GLY A 1 111 ? -0.151 11.032 21.909 1.00 84.81 111 GLY A C 1
ATOM 813 O O . GLY A 1 111 ? -0.020 9.867 22.282 1.00 84.81 111 GLY A O 1
ATOM 814 N N . GLY A 1 112 ? 0.550 12.028 22.457 1.00 88.50 112 GLY A N 1
ATOM 815 C CA . GLY A 1 112 ? 1.530 11.803 23.519 1.00 88.50 112 GLY A CA 1
ATOM 816 C C . GLY A 1 112 ? 0.942 11.026 24.704 1.00 88.50 112 GLY A C 1
ATOM 817 O O . GLY A 1 112 ? -0.105 11.392 25.233 1.00 88.50 112 GLY A O 1
ATOM 818 N N . GLY A 1 113 ? 1.629 9.957 25.116 1.00 90.44 113 GLY A N 1
ATOM 819 C CA . GLY A 1 113 ? 1.221 9.099 26.235 1.00 90.44 113 GLY A CA 1
ATOM 820 C C . GLY A 1 113 ? 0.347 7.898 25.859 1.00 90.44 113 GLY A C 1
ATOM 821 O O . GLY A 1 113 ? 0.012 7.114 26.744 1.00 90.44 113 GLY A O 1
ATOM 822 N N . PHE A 1 114 ? 0.016 7.715 24.578 1.00 90.88 114 PHE A N 1
ATOM 823 C CA . PHE A 1 114 ? -0.765 6.579 24.084 1.00 90.88 114 PHE A CA 1
ATOM 824 C C . PHE A 1 114 ? 0.027 5.781 23.035 1.00 90.88 114 PHE A C 1
ATOM 826 O O . PHE A 1 114 ? 0.827 6.371 22.309 1.00 90.88 114 PHE A O 1
ATOM 833 N N . PRO A 1 115 ? -0.156 4.451 22.948 1.00 90.62 115 PRO A N 1
ATOM 834 C CA . PRO A 1 115 ? 0.486 3.645 21.918 1.00 90.62 115 PRO A CA 1
ATOM 835 C C . PRO A 1 115 ? -0.207 3.817 20.563 1.00 90.62 115 PRO A C 1
ATOM 837 O O . PRO A 1 115 ? -1.436 3.878 20.488 1.00 90.62 115 PRO A O 1
ATOM 840 N N . ASP A 1 116 ? 0.583 3.814 19.492 1.00 92.06 116 ASP A N 1
ATOM 841 C CA . ASP A 1 116 ? 0.070 3.659 18.131 1.00 92.06 116 ASP A CA 1
ATOM 842 C C . ASP A 1 116 ? -0.587 2.283 17.958 1.00 92.06 116 ASP A C 1
ATOM 844 O O . ASP A 1 116 ? -0.250 1.317 18.649 1.00 92.06 116 ASP A O 1
ATOM 848 N N . SER A 1 117 ? -1.505 2.169 16.997 1.00 92.00 117 SER A N 1
ATOM 849 C CA . SER A 1 117 ? -2.124 0.884 16.658 1.00 92.00 117 SER A CA 1
ATOM 850 C C . SER A 1 117 ? -2.121 0.616 15.160 1.00 92.00 117 SER A C 1
ATOM 852 O O . SER A 1 117 ? -2.323 1.516 14.343 1.00 92.00 117 SER A O 1
ATOM 854 N N . VAL A 1 118 ? -1.909 -0.649 14.796 1.00 94.38 118 VAL A N 1
ATOM 855 C CA . VAL A 1 118 ? -2.165 -1.144 13.442 1.00 94.38 118 VAL A CA 1
ATOM 856 C C . VAL A 1 118 ? -3.589 -1.674 13.413 1.00 94.38 118 VAL A C 1
ATOM 858 O O . VAL A 1 118 ? -3.975 -2.483 14.256 1.00 94.38 118 VAL A O 1
ATOM 861 N N . VAL A 1 119 ? -4.380 -1.219 12.449 1.00 95.56 119 VAL A N 1
ATOM 862 C CA . VAL A 1 119 ? -5.783 -1.604 12.309 1.00 95.56 119 VAL A CA 1
ATOM 863 C C . VAL A 1 119 ? -6.104 -2.047 10.885 1.00 95.56 119 VAL A C 1
ATOM 865 O O . VAL A 1 119 ? -5.475 -1.598 9.926 1.00 95.56 119 VAL A O 1
ATOM 868 N N . VAL A 1 120 ? -7.117 -2.900 10.737 1.00 97.44 120 VAL A N 1
ATOM 869 C CA . VAL A 1 120 ? -7.688 -3.290 9.441 1.00 97.44 120 VAL A CA 1
ATOM 870 C C . VAL A 1 120 ? -9.195 -3.064 9.423 1.00 97.44 120 VAL A C 1
ATOM 872 O O . VAL A 1 120 ? -9.904 -3.411 10.371 1.00 97.44 120 VAL A O 1
ATOM 875 N N . CYS A 1 121 ? -9.700 -2.459 8.349 1.00 97.94 121 CYS A N 1
ATOM 876 C CA . CYS A 1 121 ? -11.136 -2.277 8.166 1.00 97.94 121 CYS A CA 1
ATOM 877 C C . CYS A 1 121 ? -11.751 -3.593 7.688 1.00 97.94 121 CYS A C 1
ATOM 879 O O . CYS A 1 121 ? -11.378 -4.131 6.642 1.00 97.94 121 CYS A O 1
ATOM 881 N N . TYR A 1 122 ? -12.709 -4.118 8.442 1.00 97.94 122 TYR A N 1
ATOM 882 C CA . TYR A 1 122 ? -13.373 -5.380 8.137 1.00 97.94 122 TYR A CA 1
ATOM 883 C C . TYR A 1 122 ? -14.891 -5.253 8.291 1.00 97.94 122 TYR A C 1
ATOM 885 O O . TYR A 1 122 ? -15.406 -4.263 8.806 1.00 97.94 122 TYR A O 1
ATOM 893 N N . LYS A 1 123 ? -15.610 -6.265 7.800 1.00 98.19 123 LYS A N 1
ATOM 894 C CA . LYS A 1 123 ? -17.064 -6.392 7.922 1.00 98.19 123 LYS A CA 1
ATOM 895 C C . LYS A 1 123 ? -17.363 -7.543 8.880 1.00 98.19 123 LYS A C 1
ATOM 897 O O . LYS A 1 123 ? -16.860 -8.643 8.647 1.00 98.19 123 LYS A O 1
ATOM 902 N N . ASN A 1 124 ? -18.128 -7.293 9.938 1.00 97.00 124 ASN A N 1
ATOM 903 C CA . ASN A 1 124 ? -18.490 -8.315 10.921 1.00 97.00 124 ASN A CA 1
ATOM 904 C C . ASN A 1 124 ? -19.711 -9.145 10.465 1.00 97.00 124 ASN A C 1
ATOM 906 O O . ASN A 1 124 ? -20.266 -8.929 9.388 1.00 97.00 124 ASN A O 1
ATOM 910 N N . VAL A 1 125 ? -20.136 -10.099 11.300 1.00 97.31 125 VAL A N 1
ATOM 911 C CA . VAL A 1 125 ? -21.288 -10.984 11.024 1.00 97.31 125 VAL A CA 1
ATOM 912 C C . VAL A 1 125 ? -22.647 -10.274 11.038 1.00 97.31 125 VAL A C 1
ATOM 914 O O . VAL A 1 125 ? -23.622 -10.836 10.558 1.00 97.31 125 VAL A O 1
ATOM 917 N N . LEU A 1 126 ? -22.716 -9.050 11.570 1.00 97.94 126 LEU A N 1
ATOM 918 C CA . LEU A 1 126 ? -23.914 -8.200 11.589 1.00 97.94 126 LEU A CA 1
ATOM 919 C C . LEU A 1 126 ? -23.931 -7.204 10.419 1.00 97.94 126 LEU A C 1
ATOM 921 O O . LEU A 1 126 ? -24.634 -6.198 10.464 1.00 97.94 126 LEU A O 1
ATOM 925 N N . ASP A 1 127 ? -23.103 -7.444 9.403 1.00 97.12 127 ASP A N 1
ATOM 926 C CA . ASP A 1 127 ? -22.901 -6.572 8.251 1.00 97.12 127 ASP A CA 1
ATOM 927 C C . ASP A 1 127 ? -22.392 -5.151 8.566 1.00 97.12 127 ASP A C 1
ATOM 929 O O . ASP A 1 127 ? -22.440 -4.265 7.711 1.00 97.12 127 ASP A O 1
ATOM 933 N N . GLN A 1 128 ? -21.831 -4.933 9.756 1.00 97.50 128 GLN A N 1
ATOM 934 C CA . GLN A 1 128 ? -21.258 -3.650 10.154 1.00 97.50 128 GLN A CA 1
ATOM 935 C C . GLN A 1 128 ? -19.779 -3.570 9.778 1.00 97.50 128 GLN A C 1
ATOM 937 O O . GLN A 1 128 ? -19.034 -4.546 9.896 1.00 97.50 128 GLN A O 1
ATOM 942 N N . TYR A 1 129 ? -19.348 -2.382 9.365 1.00 98.25 129 TYR A N 1
ATOM 943 C CA . TYR A 1 129 ? -17.959 -2.088 9.036 1.00 98.25 129 TYR A CA 1
ATOM 944 C C . TYR A 1 129 ? -17.261 -1.457 10.235 1.00 98.25 129 TYR A C 1
ATOM 946 O O . TYR A 1 129 ? -17.715 -0.441 10.760 1.00 98.2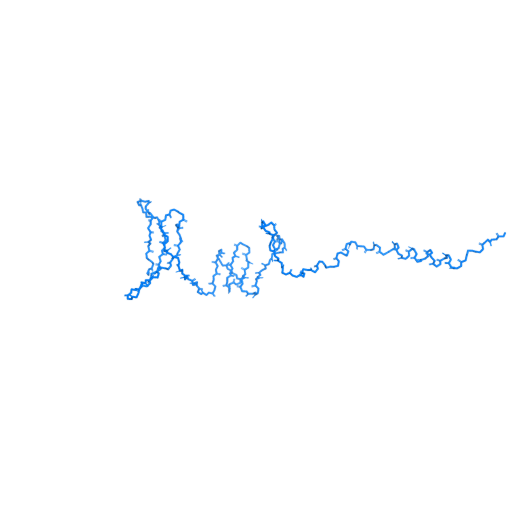5 129 TYR A O 1
ATOM 954 N N . LEU A 1 130 ? -16.174 -2.080 10.685 1.00 97.75 130 LEU A N 1
ATOM 955 C CA . LEU A 1 130 ? -15.451 -1.688 11.891 1.00 97.75 130 LEU A CA 1
ATOM 956 C C . LEU A 1 130 ? -13.942 -1.800 11.670 1.00 97.75 130 LEU A C 1
ATOM 958 O O . LEU A 1 130 ? -13.464 -2.609 10.874 1.00 97.75 130 LEU A O 1
ATOM 962 N N . TRP A 1 131 ? -13.189 -0.998 12.413 1.00 97.50 131 TRP A N 1
ATOM 963 C CA . TRP A 1 131 ? -11.741 -1.139 12.504 1.00 97.50 131 TRP A CA 1
ATOM 964 C C . TRP A 1 131 ? -11.396 -2.187 13.565 1.00 97.50 131 TRP A C 1
ATOM 966 O O . TRP A 1 131 ? -11.827 -2.071 14.711 1.00 97.50 131 TRP A O 1
ATOM 976 N N . ALA A 1 132 ? -10.634 -3.210 13.183 1.00 96.94 132 ALA A N 1
ATOM 977 C CA . ALA A 1 132 ? -10.052 -4.183 14.105 1.00 96.94 132 ALA A CA 1
ATOM 978 C C . ALA A 1 132 ? -8.587 -3.837 14.355 1.00 96.94 132 ALA A C 1
ATOM 980 O O . ALA A 1 132 ? -7.840 -3.661 13.396 1.00 96.94 132 ALA A O 1
ATOM 981 N N . VAL A 1 133 ? -8.182 -3.779 15.623 1.00 95.56 133 VAL A N 1
ATOM 982 C CA . VAL A 1 133 ? -6.767 -3.696 16.007 1.00 95.56 133 VAL A CA 1
ATOM 983 C C . VAL A 1 133 ? -6.108 -5.046 15.752 1.00 95.56 133 VAL A C 1
ATOM 985 O O . VAL A 1 133 ? -6.641 -6.078 16.159 1.00 95.56 133 VAL A O 1
ATOM 988 N N . ILE A 1 134 ? -4.962 -5.022 15.080 1.00 94.00 134 ILE A N 1
ATOM 989 C CA . ILE A 1 134 ? -4.100 -6.183 14.884 1.00 94.00 134 ILE A CA 1
ATOM 990 C C . ILE A 1 134 ? -3.003 -6.103 15.944 1.00 94.00 134 ILE A C 1
ATOM 992 O O . ILE A 1 134 ? -2.246 -5.131 15.975 1.00 94.00 134 ILE A O 1
ATOM 996 N N . TYR A 1 135 ? -2.967 -7.101 16.822 1.00 81.38 135 TYR A N 1
ATOM 997 C CA . TYR A 1 135 ? -1.978 -7.278 17.883 1.00 81.38 135 TYR A CA 1
ATOM 998 C C . TYR A 1 135 ? -1.263 -8.617 17.722 1.00 81.38 135 TYR A C 1
ATOM 1000 O O . TYR A 1 135 ? -1.886 -9.553 17.168 1.00 81.38 135 TYR A O 1
#

pLDDT: mean 77.99, std 19.08, range [42.44, 98.25]